Protein AF-A0A2S4IIK6-F1 (afdb_monomer)

Radius of gyration: 21.97 Å; Cα contacts (8 Å, |Δi|>4): 77; chains: 1; bounding box: 50×22×63 Å

Mean predicted aligned error: 10.45 Å

Nearest PDB structures (foldseek):
  4jpd-assembly1_A  TM=4.044E-01  e=1.710E+00  Burkholderia cenocepacia J2315
  4hs5-assembly2_B  TM=3.847E-01  e=8.144E+00  Psychromonas ingrahamii 37
  8yqu-assembly1_G  TM=3.545E-01  e=8.144E+00  African swine fever virus

Organism: NCBI:txid129138

Foldseek 3Di:
DDPPDDPVNVVVVVVVVVVVVVVVVVVVVQQQDFDDDWDDDPNWTWTAGPVGWIATPPDDPPDPRGDTHNDPVVSNVVVVVVVVPPPDD

Solvent-accessible surface area (backbone atoms only — not comparable to full-atom values): 5376 Å² total; per-residue (Å²): 135,86,80,81,68,51,71,69,56,48,53,51,52,51,54,50,50,52,52,50,51,52,51,52,53,53,50,52,54,56,50,68,34,75,39,84,72,79,43,74,55,98,89,46,37,30,33,31,29,67,82,59,31,32,34,58,53,93,67,64,99,80,42,95,63,74,56,80,30,82,39,70,67,62,50,50,53,50,53,52,54,51,56,74,67,50,78,83,128

Structure (mmCIF, N/CA/C/O backbone):
data_AF-A0A2S4IIK6-F1
#
_entry.id   AF-A0A2S4IIK6-F1
#
loop_
_atom_site.group_PDB
_atom_site.id
_atom_site.type_symbol
_atom_site.label_atom_id
_atom_site.label_alt_id
_atom_site.label_comp_id
_atom_site.label_asym_id
_atom_site.label_entity_id
_atom_site.label_seq_id
_atom_site.pdbx_PDB_ins_code
_atom_site.Cartn_x
_atom_site.Cartn_y
_atom_site.Cartn_z
_atom_site.occupancy
_atom_site.B_iso_or_equiv
_atom_site.auth_seq_id
_atom_site.auth_comp_id
_atom_site.auth_asym_id
_atom_site.auth_atom_id
_atom_site.pdbx_PDB_model_num
ATOM 1 N N . MET A 1 1 ? 9.613 -3.029 -41.955 1.00 41.16 1 MET A N 1
ATOM 2 C CA . MET A 1 1 ? 11.014 -2.662 -41.651 1.00 41.16 1 MET A CA 1
ATOM 3 C C . MET A 1 1 ? 11.585 -3.717 -40.717 1.00 41.16 1 MET A C 1
ATOM 5 O O . MET A 1 1 ? 11.183 -3.761 -39.564 1.00 41.16 1 MET A O 1
ATOM 9 N N . ASN A 1 2 ? 12.437 -4.612 -41.228 1.00 49.56 2 ASN A N 1
ATOM 10 C CA . ASN A 1 2 ? 13.147 -5.594 -40.405 1.00 49.56 2 ASN A CA 1
ATOM 11 C C . ASN A 1 2 ? 14.380 -4.904 -39.818 1.00 49.56 2 ASN A C 1
ATOM 13 O O . ASN A 1 2 ? 15.363 -4.697 -40.525 1.00 49.56 2 ASN A O 1
ATOM 17 N N . TYR A 1 3 ? 14.301 -4.488 -38.555 1.00 59.19 3 TYR A N 1
ATOM 18 C CA . TYR A 1 3 ? 15.464 -3.992 -37.829 1.00 59.19 3 TYR A CA 1
ATOM 19 C C . TYR A 1 3 ? 16.355 -5.190 -37.495 1.00 59.19 3 TYR A C 1
ATOM 21 O O . TYR A 1 3 ? 16.106 -5.907 -36.527 1.00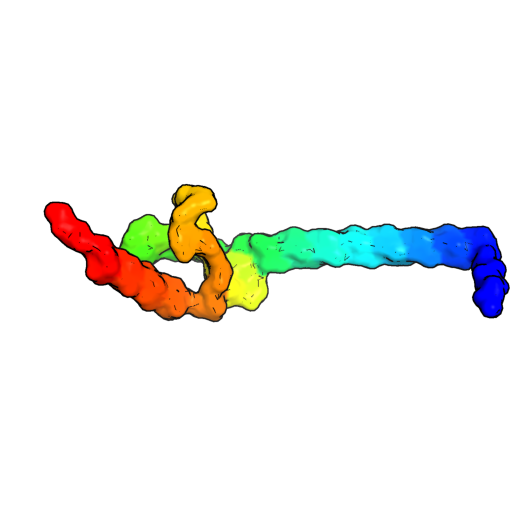 59.19 3 TYR A O 1
ATOM 29 N N . TYR A 1 4 ? 17.368 -5.435 -38.326 1.00 62.06 4 TYR A N 1
ATOM 30 C CA . TYR A 1 4 ? 18.464 -6.332 -37.974 1.00 62.06 4 TYR A CA 1
ATOM 31 C C . TYR A 1 4 ? 19.305 -5.634 -36.905 1.00 62.06 4 TYR A C 1
ATOM 33 O O . TYR A 1 4 ? 20.187 -4.840 -37.214 1.00 62.06 4 TYR A O 1
ATOM 41 N N . LEU A 1 5 ? 18.970 -5.887 -35.642 1.00 62.62 5 LEU A N 1
ATOM 42 C CA . LEU A 1 5 ? 19.831 -5.548 -34.514 1.00 62.62 5 LEU A CA 1
ATOM 43 C C . LEU A 1 5 ? 21.088 -6.410 -34.609 1.00 62.62 5 LEU A C 1
ATOM 45 O O . LEU A 1 5 ? 20.984 -7.630 -34.765 1.00 62.62 5 LEU A O 1
ATOM 49 N N . SER A 1 6 ? 22.260 -5.788 -34.504 1.00 76.88 6 SER A N 1
ATOM 50 C CA . SER A 1 6 ? 23.509 -6.536 -34.369 1.00 76.88 6 SER A CA 1
ATOM 51 C C . SER A 1 6 ? 23.448 -7.441 -33.131 1.00 76.88 6 SER A C 1
ATOM 53 O O . SER A 1 6 ? 22.802 -7.095 -32.137 1.00 76.88 6 SER A O 1
ATOM 55 N N . GLU A 1 7 ? 24.132 -8.589 -33.145 1.00 75.50 7 GLU A N 1
ATOM 56 C CA . GLU A 1 7 ? 24.165 -9.498 -31.986 1.00 75.50 7 GLU A CA 1
ATOM 57 C C . GLU A 1 7 ? 24.643 -8.785 -30.711 1.00 75.50 7 GLU A C 1
ATOM 59 O O . GLU A 1 7 ? 24.092 -8.998 -29.629 1.00 75.50 7 GLU A O 1
ATOM 64 N N . GLY A 1 8 ? 25.586 -7.845 -30.848 1.00 74.38 8 GLY A N 1
ATOM 65 C CA . GLY A 1 8 ? 26.045 -7.002 -29.743 1.00 74.38 8 GLY A CA 1
ATOM 66 C C . GLY A 1 8 ? 24.963 -6.058 -29.204 1.00 74.38 8 GLY A C 1
ATOM 67 O O . GLY A 1 8 ? 24.838 -5.891 -27.992 1.00 74.38 8 GLY A O 1
ATOM 68 N N . GLU A 1 9 ? 24.130 -5.484 -30.077 1.00 77.31 9 GLU A N 1
ATOM 69 C CA . GLU A 1 9 ? 22.994 -4.654 -29.657 1.00 77.31 9 GLU A CA 1
ATOM 70 C C . GLU A 1 9 ? 21.915 -5.489 -28.963 1.00 77.31 9 GLU A C 1
ATOM 72 O O . 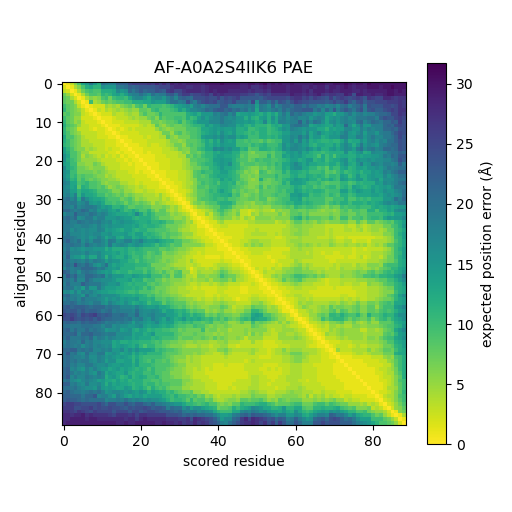GLU A 1 9 ? 21.303 -5.027 -27.998 1.00 77.31 9 GLU A O 1
ATOM 77 N N . ARG A 1 10 ? 21.713 -6.733 -29.408 1.00 78.50 10 ARG A N 1
ATOM 78 C CA . ARG A 1 10 ? 20.766 -7.669 -28.798 1.00 78.50 10 ARG A CA 1
ATOM 79 C C . ARG A 1 10 ? 21.194 -8.041 -27.377 1.00 78.50 10 ARG A C 1
ATOM 81 O O . ARG A 1 10 ? 20.428 -7.811 -26.442 1.00 78.50 10 ARG A O 1
ATOM 88 N N . HIS A 1 11 ? 22.447 -8.462 -27.200 1.00 78.44 11 HIS A N 1
ATOM 89 C CA . HIS A 1 11 ? 23.025 -8.762 -25.884 1.00 78.44 11 HIS A CA 1
ATOM 90 C C . HIS A 1 11 ? 22.980 -7.553 -24.948 1.00 78.44 11 HIS A C 1
ATOM 92 O O . HIS A 1 11 ? 22.635 -7.671 -23.771 1.00 78.44 11 HIS A O 1
ATOM 98 N N . TYR A 1 12 ? 23.290 -6.367 -25.470 1.00 81.00 12 TYR A N 1
ATOM 99 C CA . TYR A 1 12 ? 23.239 -5.138 -24.693 1.00 81.00 12 TYR A CA 1
ATOM 100 C C . TYR A 1 12 ? 21.815 -4.809 -24.216 1.00 81.00 12 TYR A C 1
ATOM 102 O O . TYR A 1 12 ? 21.612 -4.464 -23.048 1.00 81.00 12 TYR A O 1
ATOM 110 N N . GLN A 1 13 ? 20.810 -4.954 -25.084 1.00 80.88 13 GLN A N 1
ATOM 111 C CA . GLN A 1 13 ? 19.409 -4.756 -24.708 1.00 80.88 13 GLN A CA 1
ATOM 112 C C . GLN A 1 13 ? 18.923 -5.801 -23.701 1.00 80.88 13 GLN A C 1
ATOM 114 O O . GLN A 1 13 ? 18.208 -5.445 -22.765 1.00 80.88 13 GLN A O 1
ATOM 119 N N . GLU A 1 14 ? 19.300 -7.069 -23.863 1.00 82.38 14 GLU A N 1
ATOM 120 C CA . GLU A 1 14 ? 18.944 -8.145 -22.933 1.00 82.38 14 GLU A CA 1
ATOM 121 C C . GLU A 1 14 ? 19.552 -7.916 -21.548 1.00 82.38 14 GLU A C 1
ATOM 123 O O . GLU A 1 14 ? 18.838 -7.962 -20.545 1.00 82.38 14 GLU A O 1
ATOM 128 N N . HIS A 1 15 ? 20.832 -7.548 -21.487 1.00 82.56 15 HIS A N 1
ATOM 129 C CA . HIS A 1 15 ? 21.505 -7.226 -20.232 1.00 82.56 15 HIS A CA 1
ATOM 130 C C . HIS A 1 15 ? 20.884 -5.999 -19.546 1.00 82.56 15 HIS A C 1
ATOM 132 O O . HIS A 1 15 ? 20.657 -6.002 -18.335 1.00 82.56 15 HIS A O 1
ATOM 138 N N . ARG A 1 16 ? 20.532 -4.958 -20.315 1.00 84.69 16 ARG A N 1
ATOM 139 C CA . ARG A 1 16 ? 19.843 -3.772 -19.783 1.00 84.69 16 ARG A CA 1
ATOM 140 C C . ARG A 1 16 ? 18.449 -4.122 -19.248 1.00 84.69 16 ARG A C 1
ATOM 142 O O . ARG A 1 16 ? 18.079 -3.657 -18.173 1.00 84.69 16 ARG A O 1
ATOM 149 N N . LYS A 1 17 ? 17.682 -4.955 -19.962 1.00 84.94 17 LYS A N 1
ATOM 150 C CA . LYS A 1 17 ? 16.361 -5.435 -19.514 1.00 84.94 17 LYS A CA 1
ATOM 151 C C . LYS A 1 17 ? 16.459 -6.250 -18.226 1.00 84.94 17 LYS A C 1
ATOM 153 O O . LYS A 1 17 ? 15.640 -6.054 -17.332 1.00 84.94 17 LYS A O 1
ATOM 158 N N . ALA A 1 18 ? 17.460 -7.122 -18.111 1.00 85.06 18 ALA A N 1
ATOM 159 C CA . ALA A 1 18 ? 17.691 -7.909 -16.903 1.00 85.06 18 ALA A CA 1
ATOM 160 C C . ALA A 1 18 ? 18.013 -7.017 -15.692 1.00 85.06 18 ALA A C 1
ATOM 162 O O . ALA A 1 18 ? 17.415 -7.192 -14.633 1.00 85.06 18 ALA A O 1
ATOM 163 N N . GLN A 1 19 ? 18.877 -6.011 -15.865 1.00 87.06 19 GLN A N 1
ATOM 164 C CA . GLN A 1 19 ? 19.184 -5.041 -14.806 1.00 87.06 19 GLN A CA 1
ATOM 165 C C . GLN A 1 19 ? 17.956 -4.228 -14.380 1.00 87.06 19 GLN A C 1
ATOM 167 O O . GLN A 1 19 ? 17.706 -4.076 -13.188 1.00 87.06 19 GLN A O 1
ATOM 172 N N . LEU A 1 20 ? 17.160 -3.748 -15.340 1.00 85.69 20 LEU A N 1
ATOM 173 C CA . LEU A 1 20 ? 15.909 -3.037 -15.059 1.00 85.69 20 LEU A CA 1
ATOM 174 C C . LEU A 1 20 ? 14.939 -3.903 -14.253 1.00 85.69 20 LEU A C 1
ATOM 176 O O . LEU 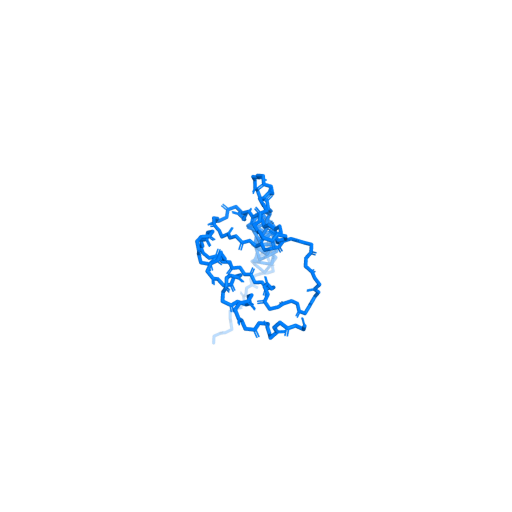A 1 20 ? 14.362 -3.428 -13.279 1.00 85.69 20 LEU A O 1
ATOM 180 N N . LYS A 1 21 ? 14.791 -5.179 -14.623 1.00 84.69 21 LYS A N 1
ATOM 181 C CA . LYS A 1 21 ? 13.935 -6.113 -13.890 1.00 84.69 21 LYS A CA 1
ATOM 182 C C . LYS A 1 21 ? 14.423 -6.312 -12.452 1.00 84.69 21 LYS A C 1
ATOM 184 O O . LYS A 1 21 ? 13.617 -6.224 -11.534 1.00 84.69 21 LYS A O 1
ATOM 189 N N . ALA A 1 22 ? 15.727 -6.512 -12.259 1.00 84.31 22 ALA A N 1
ATOM 190 C CA . ALA A 1 22 ? 16.316 -6.657 -10.929 1.00 84.31 22 ALA A CA 1
ATOM 191 C C . ALA A 1 22 ? 16.116 -5.400 -10.062 1.00 84.31 22 ALA A C 1
ATOM 193 O O . ALA A 1 22 ? 15.798 -5.509 -8.881 1.00 84.31 22 ALA A O 1
ATOM 194 N N . MET A 1 23 ? 16.245 -4.204 -10.648 1.00 82.38 23 MET A N 1
ATOM 195 C CA . MET A 1 23 ? 15.988 -2.943 -9.944 1.00 82.38 23 MET A CA 1
ATOM 196 C C . MET A 1 23 ? 14.521 -2.787 -9.532 1.00 82.38 23 MET A C 1
ATOM 198 O O . MET A 1 23 ? 14.253 -2.346 -8.417 1.00 82.38 23 MET A O 1
ATOM 202 N N . ILE A 1 24 ? 13.576 -3.141 -10.409 1.00 82.12 24 ILE A N 1
ATOM 203 C CA . ILE A 1 24 ? 12.140 -3.081 -10.099 1.00 82.12 24 ILE A CA 1
ATOM 204 C C . ILE A 1 24 ? 11.817 -4.029 -8.943 1.00 82.12 24 ILE A C 1
ATOM 206 O O . ILE A 1 24 ? 11.208 -3.601 -7.968 1.00 82.12 24 ILE A O 1
ATOM 210 N N . GLU A 1 25 ? 12.301 -5.268 -9.003 1.00 82.00 25 GLU A N 1
ATOM 211 C CA . GLU A 1 25 ? 12.061 -6.268 -7.961 1.00 82.00 25 GLU A CA 1
ATOM 212 C C . GLU A 1 25 ? 12.627 -5.815 -6.603 1.00 82.00 25 GLU A C 1
ATOM 214 O O . GLU A 1 25 ? 11.942 -5.872 -5.582 1.00 82.00 25 GLU A O 1
ATOM 219 N N . GLN A 1 26 ? 13.843 -5.257 -6.582 1.00 78.88 26 GLN A N 1
ATOM 220 C CA . GLN A 1 26 ? 14.423 -4.683 -5.362 1.00 78.88 26 GLN A CA 1
ATOM 221 C C . GLN A 1 26 ? 13.632 -3.482 -4.828 1.00 78.88 26 GLN A C 1
ATOM 223 O O . GLN A 1 26 ? 13.495 -3.319 -3.609 1.00 78.88 26 GLN A O 1
ATOM 228 N N . ALA A 1 27 ? 13.106 -2.637 -5.717 1.00 70.75 27 ALA A N 1
ATOM 229 C CA . ALA A 1 27 ? 12.265 -1.514 -5.330 1.00 70.75 27 ALA A CA 1
ATOM 230 C C . ALA A 1 27 ? 10.933 -1.992 -4.738 1.00 70.75 27 ALA A C 1
ATOM 232 O O . ALA A 1 27 ? 10.484 -1.436 -3.739 1.00 70.75 27 ALA A O 1
ATOM 233 N N . GLU A 1 28 ? 10.315 -3.033 -5.295 1.00 74.81 28 GLU A N 1
ATOM 234 C CA . GLU A 1 28 ? 9.096 -3.640 -4.749 1.00 74.81 28 GLU A CA 1
ATOM 235 C C . GLU A 1 28 ? 9.331 -4.228 -3.354 1.00 74.81 28 GLU A C 1
ATOM 237 O O . GLU A 1 28 ? 8.550 -3.960 -2.439 1.00 74.81 28 GLU A O 1
ATOM 242 N N . VAL A 1 29 ? 10.441 -4.946 -3.158 1.00 75.81 29 VAL A N 1
ATOM 243 C CA . VAL A 1 29 ? 10.826 -5.492 -1.846 1.00 75.81 29 VAL A CA 1
ATOM 244 C C . VAL A 1 29 ? 11.013 -4.375 -0.821 1.00 75.81 29 VAL A C 1
ATOM 246 O O . VAL A 1 29 ? 10.473 -4.448 0.282 1.00 75.81 29 VAL A O 1
ATOM 249 N N . SER A 1 30 ? 11.737 -3.318 -1.193 1.00 71.25 30 SER A N 1
ATOM 250 C CA . SER A 1 30 ? 11.981 -2.178 -0.304 1.00 71.25 30 SER A CA 1
ATOM 251 C C . SER A 1 30 ? 10.677 -1.458 0.047 1.00 71.25 30 SER A C 1
ATOM 253 O O . SER A 1 30 ? 10.397 -1.207 1.216 1.00 71.25 30 SER A O 1
ATOM 255 N N . ASN A 1 31 ? 9.822 -1.213 -0.949 1.00 68.06 31 ASN A N 1
ATOM 256 C CA . ASN 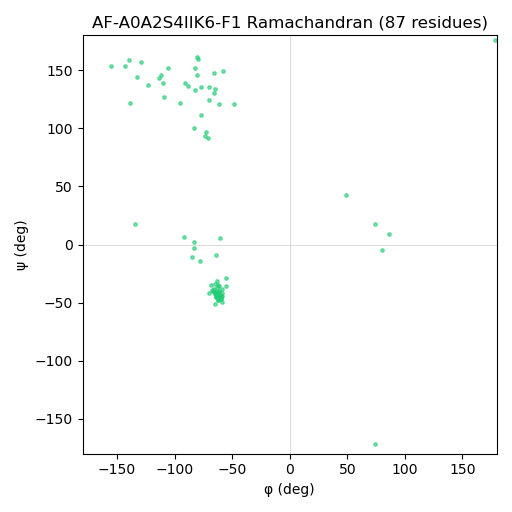A 1 31 ? 8.550 -0.512 -0.771 1.00 68.06 31 ASN A CA 1
ATOM 257 C C . ASN A 1 31 ? 7.554 -1.275 0.109 1.00 68.06 31 ASN A C 1
ATOM 259 O O . ASN A 1 31 ? 6.782 -0.646 0.836 1.00 68.06 31 ASN A O 1
ATOM 263 N N . ASN A 1 32 ? 7.568 -2.607 0.048 1.00 72.12 32 ASN A N 1
ATOM 264 C CA . ASN A 1 32 ? 6.710 -3.454 0.873 1.00 72.12 32 ASN A CA 1
ATOM 265 C C . ASN A 1 32 ? 7.281 -3.710 2.271 1.00 72.12 32 ASN A C 1
ATOM 267 O O . ASN A 1 32 ? 6.596 -4.311 3.099 1.00 72.12 32 ASN A O 1
ATOM 271 N N . SER A 1 33 ? 8.485 -3.219 2.567 1.00 79.25 33 SER A N 1
ATOM 272 C CA . SER A 1 33 ? 9.073 -3.347 3.893 1.00 79.25 33 SER A CA 1
ATOM 273 C C . SER A 1 33 ? 8.263 -2.571 4.935 1.00 79.25 33 SER A C 1
ATOM 275 O O . SER A 1 33 ? 7.862 -1.416 4.726 1.00 79.25 33 SER A O 1
ATOM 277 N N . LEU A 1 34 ? 8.008 -3.230 6.063 1.00 80.38 34 LEU A N 1
ATOM 278 C CA . LEU A 1 34 ? 7.349 -2.638 7.219 1.00 80.38 34 LEU A CA 1
ATOM 279 C C . LEU A 1 34 ? 8.375 -1.872 8.048 1.00 80.38 34 LEU A C 1
ATOM 281 O O . LEU A 1 34 ? 9.464 -2.364 8.335 1.00 80.38 34 LEU A O 1
ATOM 285 N N . VAL A 1 35 ? 8.020 -0.652 8.429 1.00 81.88 35 VAL A N 1
ATOM 286 C CA . VAL A 1 35 ? 8.881 0.289 9.140 1.00 81.88 35 VAL A CA 1
ATOM 287 C C . VAL A 1 35 ? 8.181 0.837 10.381 1.00 81.88 35 VAL A C 1
ATOM 289 O O . VAL A 1 35 ? 6.953 0.884 10.477 1.00 81.88 35 VAL A O 1
ATOM 292 N N . GLY A 1 36 ? 8.986 1.295 11.338 1.00 82.19 36 GLY A N 1
ATOM 293 C CA . GLY A 1 36 ? 8.499 1.849 12.599 1.00 82.19 36 GLY A CA 1
ATOM 294 C C . GLY A 1 36 ? 7.973 0.788 13.565 1.00 82.19 36 GLY A C 1
ATOM 295 O O . GLY A 1 36 ? 8.132 -0.412 13.352 1.00 82.19 36 GLY A O 1
ATOM 296 N N . GLU A 1 37 ? 7.365 1.243 14.656 1.00 85.25 37 GLU A N 1
ATOM 297 C CA . GLU A 1 37 ? 6.833 0.364 15.697 1.00 85.25 37 GLU A CA 1
ATOM 298 C C . GLU A 1 37 ? 5.462 -0.208 15.324 1.00 85.25 37 GLU A C 1
ATOM 300 O O . GLU A 1 37 ? 4.627 0.466 14.710 1.00 85.25 37 GLU A O 1
ATOM 305 N N . VAL A 1 38 ? 5.217 -1.450 15.745 1.00 89.50 38 VAL A N 1
ATOM 306 C CA . VAL A 1 38 ? 3.889 -2.065 15.676 1.00 89.50 38 VAL A CA 1
ATOM 307 C C . VAL A 1 38 ? 2.990 -1.380 16.699 1.00 89.50 38 VAL A C 1
ATOM 309 O O . VAL A 1 38 ? 3.300 -1.332 17.888 1.00 89.50 38 VAL A O 1
ATOM 312 N N . LYS A 1 39 ? 1.858 -0.855 16.237 1.00 90.62 39 LYS A N 1
ATOM 313 C CA . LYS A 1 39 ? 0.836 -0.232 17.078 1.00 90.62 39 LYS A CA 1
ATOM 314 C C . LYS A 1 39 ? -0.356 -1.161 17.205 1.00 90.62 39 LYS A C 1
ATOM 316 O O . LYS A 1 39 ? -0.652 -1.918 16.289 1.00 90.62 39 LYS A O 1
ATOM 321 N N . SER A 1 40 ? -1.074 -1.061 18.316 1.00 90.44 40 SER A N 1
ATOM 322 C CA . SER A 1 40 ? -2.272 -1.865 18.555 1.00 90.44 40 SER A CA 1
ATOM 323 C C . SER A 1 40 ? -3.470 -0.969 18.832 1.00 90.44 40 SER A C 1
ATOM 325 O O . SER A 1 40 ? -3.366 0.012 19.567 1.00 90.44 40 SER A O 1
ATOM 327 N N . TYR A 1 41 ? -4.611 -1.304 18.240 1.00 89.38 41 TYR A N 1
ATOM 328 C CA . TYR A 1 41 ? -5.886 -0.639 18.478 1.00 89.38 41 TYR A CA 1
ATOM 329 C C . TYR A 1 41 ? -6.993 -1.686 18.554 1.00 89.38 41 TYR A C 1
ATOM 331 O O . TYR A 1 41 ? -7.165 -2.461 17.618 1.00 89.38 41 TYR A O 1
ATOM 339 N N . LYS A 1 42 ? -7.709 -1.735 19.686 1.00 86.62 42 LYS A N 1
ATOM 340 C CA . LYS A 1 42 ? -8.819 -2.677 19.929 1.00 86.62 42 LYS A CA 1
ATOM 341 C C . LYS A 1 42 ? -8.482 -4.141 19.592 1.00 86.62 42 LYS A C 1
ATOM 343 O O . LYS A 1 42 ? -9.250 -4.853 18.961 1.00 86.62 42 LYS A O 1
ATOM 348 N N . GLY A 1 43 ? -7.282 -4.579 19.979 1.00 84.94 43 GLY A N 1
ATOM 349 C CA . GLY A 1 43 ? -6.795 -5.940 19.723 1.00 84.94 43 GLY A CA 1
ATOM 350 C C . GLY A 1 43 ? -6.249 -6.190 18.311 1.00 84.94 43 GLY A C 1
ATOM 351 O O . GLY A 1 43 ? -5.703 -7.261 18.070 1.00 84.94 43 GLY A O 1
ATOM 352 N N . VAL A 1 44 ? -6.326 -5.216 17.397 1.00 87.88 44 VAL A N 1
ATOM 353 C CA . VAL A 1 44 ? -5.721 -5.295 16.060 1.00 87.88 44 VAL A CA 1
ATOM 354 C C . VAL A 1 44 ? -4.353 -4.625 16.074 1.00 87.88 44 VAL A C 1
ATOM 356 O O . VAL A 1 44 ? -4.238 -3.434 16.372 1.00 87.88 44 VAL A O 1
ATOM 359 N N . SER A 1 45 ? -3.315 -5.378 15.721 1.00 91.56 45 SER A N 1
ATOM 360 C CA . SER A 1 45 ? -1.970 -4.843 15.519 1.00 91.56 45 SER A CA 1
ATOM 361 C C . SER A 1 45 ? -1.785 -4.375 14.078 1.00 91.56 45 SER A C 1
ATOM 363 O O . SER A 1 45 ? -2.183 -5.058 13.137 1.00 91.56 45 SER A O 1
ATOM 365 N N . TYR A 1 46 ? -1.174 -3.210 13.888 1.00 91.06 46 TYR A N 1
ATOM 366 C CA . TYR A 1 46 ? -0.894 -2.624 12.583 1.00 91.06 46 TYR A CA 1
ATOM 367 C C . TYR A 1 46 ? 0.459 -1.910 12.571 1.00 91.06 46 TYR A C 1
ATOM 369 O O . TYR A 1 46 ? 0.953 -1.442 13.598 1.00 91.06 46 TYR A O 1
ATOM 377 N N . GLN A 1 47 ? 1.068 -1.826 11.394 1.00 91.38 47 GLN A N 1
ATOM 378 C CA . GLN A 1 47 ? 2.379 -1.223 11.183 1.00 91.38 47 GLN A CA 1
ATOM 379 C C . GLN A 1 47 ? 2.387 -0.406 9.891 1.00 91.38 47 GLN A C 1
ATOM 381 O O . GLN A 1 47 ? 1.532 -0.582 9.026 1.00 91.38 47 GLN A O 1
ATOM 386 N N . MET A 1 48 ? 3.327 0.528 9.777 1.00 89.81 48 MET A N 1
ATOM 387 C CA . MET A 1 48 ? 3.460 1.408 8.620 1.00 89.81 48 MET A CA 1
ATOM 388 C C . MET A 1 48 ? 4.399 0.779 7.582 1.00 89.81 48 MET A C 1
ATOM 390 O O . MET A 1 48 ? 5.437 0.232 7.932 1.00 89.81 48 MET A O 1
ATOM 394 N N . HIS A 1 49 ? 4.066 0.870 6.302 1.00 87.12 49 HIS A N 1
ATOM 395 C CA . HIS A 1 49 ? 4.990 0.621 5.200 1.00 87.12 49 HIS A CA 1
ATOM 396 C C . HIS A 1 49 ? 5.880 1.838 4.963 1.00 87.12 49 HIS A C 1
ATOM 398 O O . HIS A 1 49 ? 5.508 2.970 5.275 1.00 87.12 49 HIS A O 1
ATOM 404 N N . GLN A 1 50 ? 7.023 1.633 4.308 1.00 79.44 50 GLN A N 1
ATOM 405 C CA . GLN A 1 50 ? 7.965 2.712 3.993 1.00 79.44 50 GLN A CA 1
ATOM 406 C C . GLN A 1 50 ? 7.335 3.878 3.202 1.00 79.44 50 GLN A C 1
ATOM 408 O O . GLN A 1 50 ? 7.746 5.026 3.359 1.00 79.44 50 GLN A O 1
ATOM 413 N N . ARG A 1 51 ? 6.296 3.617 2.393 1.00 80.88 51 ARG A N 1
ATOM 414 C CA . ARG A 1 51 ? 5.557 4.646 1.629 1.00 80.88 51 ARG A CA 1
ATOM 415 C C . ARG A 1 51 ? 4.468 5.378 2.422 1.00 80.88 51 ARG A C 1
ATOM 417 O O . ARG A 1 51 ? 3.769 6.220 1.867 1.00 80.88 51 ARG A O 1
ATOM 424 N N . GLY A 1 52 ? 4.322 5.060 3.702 1.00 82.88 52 GLY A N 1
ATOM 425 C CA . GLY A 1 52 ? 3.420 5.731 4.627 1.00 82.88 52 GLY A CA 1
ATOM 426 C C . GLY A 1 52 ? 1.988 5.220 4.669 1.00 82.88 52 GLY A C 1
ATOM 427 O O . GLY A 1 52 ? 1.143 5.823 5.327 1.00 82.88 52 GLY A O 1
ATOM 428 N N . SER A 1 53 ? 1.716 4.097 4.015 1.00 88.25 53 SER A N 1
ATOM 429 C CA . SER A 1 53 ? 0.494 3.346 4.252 1.00 88.25 53 SER A CA 1
ATOM 430 C C . SER A 1 53 ? 0.612 2.474 5.501 1.00 88.25 53 SER A C 1
ATOM 432 O O . SER A 1 53 ? 1.707 2.196 5.972 1.00 88.25 53 SER A O 1
ATOM 434 N N . TYR A 1 54 ? -0.512 2.032 6.044 1.00 89.25 54 TYR A N 1
ATOM 435 C CA . TYR A 1 54 ? -0.599 1.164 7.210 1.00 89.25 54 TYR A CA 1
ATOM 436 C C . TYR A 1 54 ? -1.160 -0.189 6.795 1.00 89.25 54 TYR A C 1
ATOM 438 O O . TYR A 1 54 ? -2.048 -0.253 5.950 1.00 89.25 54 TYR A O 1
ATOM 446 N N . VAL A 1 55 ? -0.674 -1.265 7.396 1.00 90.12 55 VAL A N 1
ATOM 447 C CA . VAL A 1 55 ? -1.189 -2.619 7.195 1.00 90.12 55 VAL A CA 1
ATOM 448 C C . VAL A 1 55 ? -1.381 -3.288 8.540 1.00 90.12 55 VAL A C 1
ATOM 450 O O . VAL A 1 55 ? -0.605 -3.079 9.474 1.00 90.12 55 VAL A O 1
ATOM 453 N N . CYS A 1 56 ? -2.426 -4.091 8.647 1.00 89.94 56 CYS A N 1
ATOM 454 C CA . CYS A 1 56 ? -2.655 -4.910 9.821 1.00 89.94 56 CYS A CA 1
ATOM 455 C C . CYS A 1 56 ? -1.732 -6.138 9.795 1.00 89.94 56 CYS A C 1
ATOM 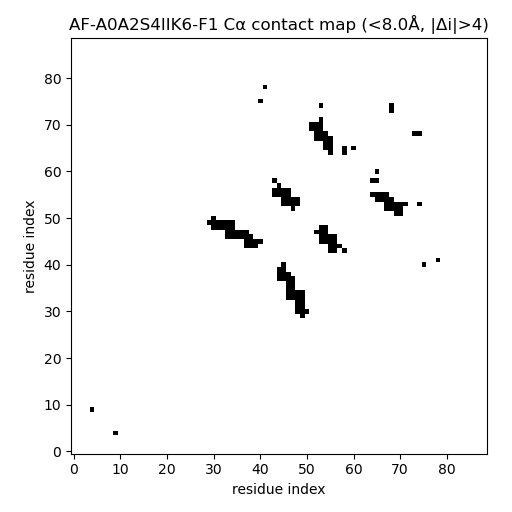457 O O . CYS A 1 56 ? -1.598 -6.805 8.771 1.00 89.94 56 CYS A O 1
ATOM 459 N N . VAL A 1 57 ? -1.109 -6.453 10.928 1.00 88.38 57 VAL A N 1
ATOM 460 C CA . VAL A 1 57 ? -0.174 -7.574 11.085 1.00 88.38 57 VAL A CA 1
ATOM 461 C C . VAL A 1 57 ? -0.781 -8.646 11.987 1.00 88.38 57 VAL A C 1
ATOM 463 O O . VAL A 1 57 ? -1.518 -8.340 12.922 1.00 88.38 57 VAL A O 1
ATOM 466 N N . GLY A 1 58 ? -0.483 -9.917 11.709 1.00 82.25 58 GLY A N 1
ATOM 467 C CA . GLY A 1 58 ? -0.971 -11.040 12.522 1.00 82.25 58 GLY A CA 1
ATOM 468 C C . GLY A 1 58 ? -2.455 -11.379 1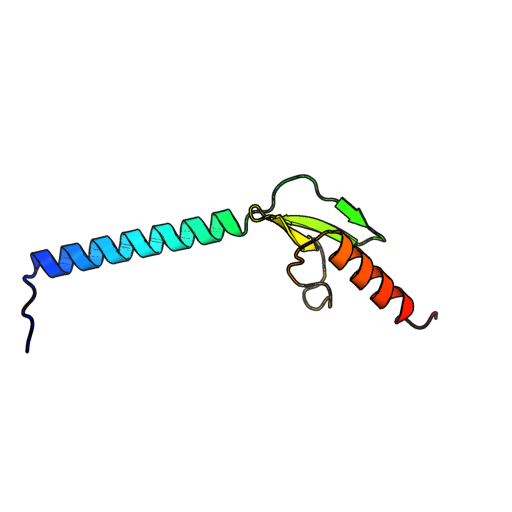2.339 1.00 82.25 58 GLY A C 1
ATOM 469 O O . GLY A 1 58 ? -3.032 -12.059 13.183 1.00 82.25 58 GLY A O 1
ATOM 470 N N . LEU A 1 59 ? -3.082 -10.923 11.250 1.00 82.75 59 LEU A N 1
ATOM 471 C CA . LEU A 1 59 ? -4.461 -11.275 10.920 1.00 82.75 59 LEU A CA 1
ATOM 472 C C . LEU A 1 59 ? -4.563 -12.636 10.207 1.00 82.75 59 LEU A C 1
ATOM 474 O O . LEU A 1 59 ? -3.645 -13.029 9.483 1.00 82.75 59 LEU A O 1
ATOM 478 N N . PRO A 1 60 ? -5.696 -13.348 10.351 1.00 80.31 60 PRO A N 1
ATOM 479 C CA . PRO A 1 60 ? -5.991 -14.513 9.523 1.00 80.31 60 PRO A CA 1
ATOM 480 C C . PRO A 1 60 ? -6.184 -14.102 8.052 1.00 80.31 60 PRO A C 1
ATOM 482 O O . PRO A 1 60 ? -6.739 -13.038 7.788 1.00 80.31 60 PRO A O 1
ATOM 485 N N . LYS A 1 61 ? -5.806 -14.984 7.111 1.00 72.00 61 LYS A N 1
ATOM 486 C CA . LYS A 1 61 ? -5.796 -14.772 5.638 1.00 72.00 61 LYS A CA 1
ATOM 487 C C . LYS A 1 61 ? -7.155 -14.464 4.966 1.00 72.00 61 LYS A C 1
ATOM 489 O O . LYS A 1 61 ? -7.270 -14.487 3.753 1.00 72.00 61 LYS A O 1
ATOM 494 N N . ASN A 1 62 ? -8.208 -14.290 5.757 1.00 76.69 62 ASN A N 1
ATOM 495 C CA . ASN A 1 62 ? -9.567 -13.966 5.312 1.00 76.69 62 ASN A CA 1
ATOM 496 C C . ASN A 1 62 ? -10.166 -12.842 6.170 1.00 76.69 62 ASN A C 1
ATOM 498 O O . ASN A 1 62 ? -11.385 -12.685 6.250 1.00 76.69 62 ASN A O 1
ATOM 502 N N . SER A 1 63 ? -9.322 -12.104 6.892 1.00 77.69 63 SER A N 1
ATOM 503 C CA . SER A 1 63 ? -9.788 -10.974 7.675 1.00 77.69 63 SER A CA 1
ATOM 504 C C . SER A 1 63 ? -10.217 -9.857 6.723 1.00 77.69 63 SER A C 1
ATOM 506 O O . SER A 1 63 ? -9.471 -9.529 5.803 1.00 77.69 63 SER A O 1
ATOM 508 N N . PRO A 1 64 ? -11.360 -9.194 6.952 1.00 78.94 64 PRO A N 1
ATOM 509 C CA . PRO A 1 64 ? -11.759 -8.019 6.170 1.00 78.94 64 PRO A CA 1
ATOM 510 C C . PRO A 1 64 ? -10.792 -6.830 6.335 1.00 78.94 64 PRO A C 1
ATOM 512 O O . PRO A 1 64 ? -10.896 -5.840 5.618 1.00 78.94 64 PRO A O 1
ATOM 515 N N . LEU A 1 65 ? -9.853 -6.927 7.281 1.00 83.06 65 LEU A N 1
ATOM 516 C CA . LEU A 1 65 ? -8.771 -5.972 7.508 1.00 83.06 65 LEU A CA 1
ATOM 517 C C . LEU A 1 65 ? -7.480 -6.333 6.747 1.00 83.06 65 LEU A C 1
ATOM 519 O O . LEU A 1 65 ? -6.447 -5.697 6.965 1.00 83.06 65 LEU A O 1
ATOM 523 N N . GLU A 1 66 ? -7.516 -7.351 5.881 1.00 80.00 66 GLU A N 1
ATOM 524 C CA . GLU A 1 66 ? -6.423 -7.682 4.968 1.00 80.00 66 GLU A CA 1
ATOM 525 C C . GLU A 1 66 ? -6.373 -6.644 3.838 1.00 80.00 66 GLU A C 1
ATOM 527 O O . GLU A 1 66 ? -7.091 -6.716 2.842 1.00 80.00 66 GLU A O 1
ATOM 532 N N . GLY A 1 67 ? -5.558 -5.610 4.036 1.00 81.44 67 GLY A N 1
ATOM 533 C CA . GLY A 1 67 ? -5.428 -4.516 3.088 1.00 81.44 67 GLY A CA 1
ATOM 534 C C . GLY A 1 67 ? -4.472 -3.430 3.558 1.00 81.44 67 GLY A C 1
ATOM 535 O O . GLY A 1 67 ? -3.938 -3.459 4.668 1.00 81.44 67 GLY A O 1
ATOM 536 N N . THR A 1 68 ? -4.259 -2.455 2.680 1.00 85.81 68 THR A N 1
ATOM 537 C CA . THR A 1 68 ? -3.373 -1.317 2.912 1.00 85.81 68 THR A CA 1
ATOM 538 C C . THR A 1 68 ? -4.201 -0.046 3.095 1.00 85.81 68 THR A C 1
ATOM 540 O O . THR A 1 68 ? -5.019 0.306 2.247 1.00 85.81 68 THR A O 1
ATOM 543 N N . PHE A 1 69 ? -3.971 0.669 4.191 1.00 88.31 69 PHE A N 1
ATOM 544 C CA . PHE A 1 69 ? -4.729 1.848 4.599 1.00 88.31 69 PHE A CA 1
ATOM 545 C C . PHE A 1 69 ? -3.879 3.109 4.454 1.00 88.31 69 PHE A C 1
ATOM 547 O O . PHE A 1 69 ? -2.704 3.128 4.802 1.00 88.31 69 PHE A O 1
ATOM 554 N N . THR A 1 70 ? -4.461 4.200 3.966 1.00 86.75 70 THR A N 1
ATOM 555 C CA . THR A 1 70 ? -3.734 5.464 3.742 1.00 86.75 70 THR A CA 1
ATOM 556 C C . THR A 1 70 ? -3.498 6.272 5.020 1.00 86.75 70 THR A C 1
ATOM 558 O O . THR A 1 70 ? -2.702 7.204 5.016 1.00 86.75 70 THR A O 1
ATOM 561 N N . SER A 1 71 ? -4.184 5.942 6.120 1.00 88.19 71 SER A N 1
ATOM 562 C CA . SER A 1 71 ? -4.016 6.602 7.419 1.00 88.19 71 SER A CA 1
ATOM 563 C C . SER A 1 71 ? -4.422 5.686 8.574 1.00 88.19 71 SER A C 1
ATOM 565 O O . SER A 1 71 ? -5.298 4.832 8.420 1.00 88.19 71 SER A O 1
ATOM 567 N N . ALA A 1 72 ? -3.836 5.913 9.754 1.00 86.81 72 ALA A N 1
ATOM 568 C CA . ALA A 1 72 ? -4.231 5.217 10.979 1.00 86.81 72 ALA A CA 1
ATOM 569 C C . ALA A 1 72 ? -5.695 5.504 11.360 1.00 86.81 72 ALA A C 1
ATOM 571 O O . ALA A 1 72 ? -6.400 4.605 11.803 1.00 86.81 72 ALA A O 1
ATOM 572 N N . PHE A 1 73 ? -6.180 6.727 11.115 1.00 89.00 73 PHE A N 1
ATOM 573 C CA . PHE A 1 73 ? -7.568 7.105 11.391 1.00 89.00 73 PHE A CA 1
ATOM 574 C C . PHE A 1 73 ? -8.572 6.314 10.542 1.00 89.00 73 PHE A C 1
ATOM 576 O O . PHE A 1 73 ? -9.579 5.841 11.062 1.00 89.00 73 PHE A O 1
ATOM 583 N N . ALA A 1 74 ? -8.297 6.136 9.243 1.00 88.06 74 ALA A N 1
ATOM 584 C CA . ALA A 1 74 ? -9.147 5.317 8.379 1.00 88.06 74 ALA A CA 1
ATOM 585 C C . ALA A 1 74 ? -9.199 3.860 8.862 1.00 88.06 74 ALA A C 1
ATOM 587 O O . ALA A 1 74 ? -10.275 3.270 8.899 1.00 88.06 74 ALA A O 1
ATOM 588 N N . LEU A 1 75 ? -8.055 3.314 9.288 1.00 89.50 75 LEU A N 1
ATOM 589 C CA . LEU A 1 75 ? -7.967 1.978 9.875 1.00 89.50 75 LEU A CA 1
ATOM 590 C C . LEU A 1 75 ? -8.790 1.874 11.171 1.00 89.50 75 LEU A C 1
ATOM 592 O O . LEU A 1 75 ? -9.590 0.953 11.296 1.00 89.50 75 LEU A O 1
ATOM 596 N N . HIS A 1 76 ? -8.671 2.834 12.098 1.00 91.81 76 HIS A N 1
ATOM 597 C CA . HIS A 1 76 ? -9.465 2.848 13.339 1.00 91.81 76 HIS A CA 1
ATOM 598 C C . HIS A 1 76 ? -10.962 2.910 13.053 1.00 91.81 76 HIS A C 1
ATOM 600 O O . HIS A 1 76 ? -11.703 2.084 13.568 1.00 91.81 76 HIS A O 1
ATOM 606 N N . LYS A 1 77 ? -11.391 3.795 12.146 1.00 90.25 77 LYS A N 1
ATOM 607 C CA . LYS A 1 77 ? -12.801 3.925 11.761 1.00 90.25 77 LYS A CA 1
ATOM 608 C C . LYS A 1 77 ? -13.388 2.625 11.201 1.00 90.25 77 LYS A C 1
ATOM 610 O O . LYS A 1 77 ? -14.551 2.328 11.452 1.00 90.25 77 LYS A O 1
ATOM 615 N N . ILE A 1 78 ? -12.609 1.868 10.427 1.00 88.94 78 ILE A N 1
ATOM 6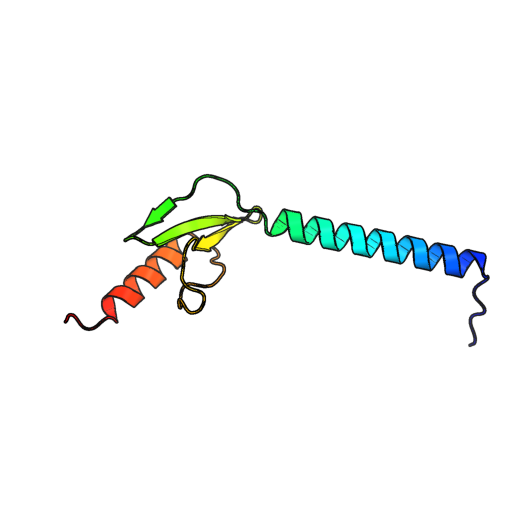16 C CA . ILE A 1 78 ? -13.049 0.574 9.887 1.00 88.94 7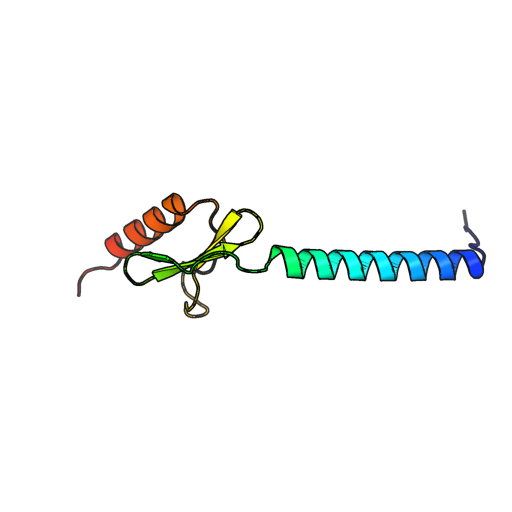8 ILE A CA 1
ATOM 617 C C . ILE A 1 78 ? -13.160 -0.461 11.010 1.00 88.94 78 ILE A C 1
ATOM 619 O O . ILE A 1 78 ? -14.139 -1.200 11.051 1.00 88.94 78 ILE A O 1
ATOM 623 N N . ILE A 1 79 ? -12.204 -0.483 11.944 1.00 88.94 79 ILE A N 1
ATOM 624 C CA . ILE A 1 79 ? -12.269 -1.349 13.130 1.00 88.94 79 ILE A CA 1
ATOM 625 C C . ILE A 1 79 ? -13.516 -1.023 13.969 1.00 88.94 79 ILE A C 1
ATOM 627 O O . ILE A 1 79 ? -14.241 -1.935 14.356 1.00 88.94 79 ILE A O 1
ATOM 631 N N . ASP A 1 80 ? -13.805 0.262 14.193 1.00 90.00 80 ASP A N 1
ATOM 632 C CA . ASP A 1 80 ? -15.011 0.718 14.891 1.00 90.00 80 ASP A CA 1
ATOM 633 C C . ASP A 1 80 ? -16.303 0.262 14.192 1.00 90.00 80 ASP A C 1
ATOM 635 O O .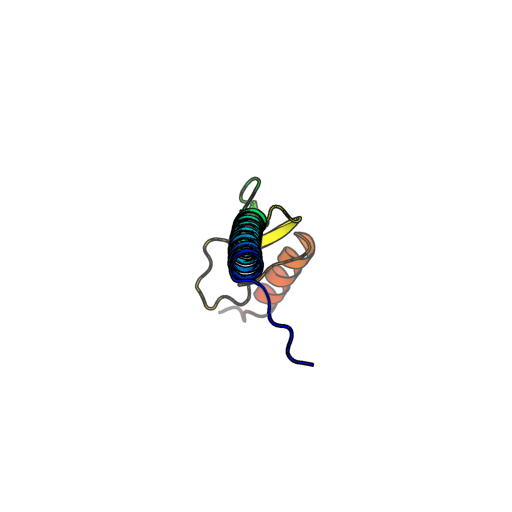 ASP A 1 80 ? -17.188 -0.305 14.830 1.00 90.00 80 ASP A O 1
ATOM 639 N N . ASP A 1 81 ? -16.418 0.472 12.877 1.00 87.75 81 ASP A N 1
ATOM 640 C CA . ASP A 1 81 ? -17.597 0.061 12.101 1.00 87.75 81 ASP A CA 1
ATOM 641 C C . ASP A 1 81 ? -17.794 -1.466 12.116 1.00 87.75 81 ASP A C 1
ATOM 643 O O . ASP A 1 81 ? -18.926 -1.948 12.192 1.00 87.75 81 ASP A O 1
ATOM 647 N N . MET A 1 82 ? -16.705 -2.238 12.123 1.00 83.81 82 MET A N 1
ATOM 648 C CA . MET A 1 82 ? -16.766 -3.693 12.245 1.00 83.81 82 MET A CA 1
ATOM 649 C C . MET A 1 82 ? -17.261 -4.166 13.613 1.00 83.81 82 MET A C 1
ATOM 651 O O . MET A 1 82 ? -18.019 -5.134 13.666 1.00 83.81 82 MET A O 1
ATOM 655 N N . GLU A 1 83 ? -16.858 -3.516 14.706 1.00 81.81 83 GLU A N 1
ATOM 656 C CA . GLU A 1 83 ? -17.362 -3.855 16.042 1.00 81.81 83 GLU A CA 1
ATOM 657 C C . GLU A 1 83 ? -18.858 -3.565 16.175 1.00 81.81 83 GLU A C 1
ATOM 659 O O . GLU A 1 83 ? -19.591 -4.391 16.709 1.00 81.81 83 GLU A O 1
ATOM 664 N N . VAL A 1 84 ? -19.333 -2.441 15.626 1.00 79.62 84 VAL A N 1
ATOM 665 C CA . VAL A 1 84 ? -20.765 -2.086 15.637 1.00 79.62 84 VAL A CA 1
ATOM 666 C C . VAL A 1 84 ? -21.606 -3.099 14.850 1.00 79.62 84 VAL A C 1
ATOM 668 O O . VAL A 1 84 ? -22.764 -3.343 15.184 1.00 79.62 84 VAL A O 1
ATOM 671 N N . ARG A 1 85 ? -21.032 -3.705 13.805 1.00 67.44 85 ARG A N 1
ATOM 672 C CA . ARG A 1 85 ? -21.705 -4.703 12.960 1.00 67.44 85 ARG A CA 1
ATOM 673 C C . ARG A 1 85 ? -21.649 -6.126 13.501 1.00 67.44 85 ARG A C 1
ATOM 675 O O . ARG A 1 85 ? -22.355 -6.974 12.958 1.00 67.44 85 ARG A O 1
ATOM 682 N N . GLN A 1 86 ? -20.845 -6.418 14.525 1.00 61.94 86 GLN A N 1
ATOM 683 C CA . GLN A 1 86 ? -20.932 -7.711 15.198 1.00 61.94 86 GLN A CA 1
ATOM 684 C C . GLN A 1 86 ? -22.152 -7.693 16.129 1.00 61.94 86 GLN A C 1
ATOM 686 O O . GLN A 1 86 ? -22.139 -6.964 17.120 1.00 61.94 86 GLN A O 1
ATOM 691 N N . PRO A 1 87 ? -23.220 -8.467 15.846 1.00 52.31 87 PRO A N 1
ATOM 692 C CA . PRO A 1 87 ? -24.314 -8.593 16.793 1.00 52.31 87 PRO A CA 1
ATOM 693 C C . PRO A 1 87 ? -23.749 -9.211 18.071 1.00 52.31 87 PRO A C 1
ATOM 695 O O . PRO A 1 87 ? -23.169 -10.299 18.039 1.00 52.31 87 PRO A O 1
ATOM 698 N N . SER A 1 88 ? -23.888 -8.487 19.182 1.00 52.66 88 SER A N 1
ATOM 699 C CA . SER A 1 88 ? -23.587 -8.992 20.516 1.00 52.66 88 SER A CA 1
ATOM 700 C C . SER A 1 88 ? -24.258 -10.357 20.687 1.00 52.66 88 SER A C 1
ATOM 702 O O . SER A 1 88 ? -25.471 -10.475 20.507 1.00 52.66 88 SER A O 1
ATOM 704 N N . LYS A 1 89 ? -23.453 -11.388 20.954 1.00 43.91 89 LYS A N 1
ATOM 705 C CA . LYS A 1 89 ? -23.954 -12.664 21.471 1.00 43.91 89 LYS A CA 1
ATOM 706 C C . LYS A 1 89 ? -24.344 -12.512 22.931 1.00 43.91 89 LYS A C 1
ATOM 708 O O . LYS A 1 89 ? -23.616 -11.785 23.643 1.00 43.91 89 LYS A O 1
#

pLDDT: mean 80.27, std 10.71, range [41.16, 91.81]

Sequence (89 aa):
MNYYLSEGERHYQEHRKAQLKAMIEQAEVSNNSLVGEVKSYKGVSYQMHQRGSYVCVGLPKNSPLEGTFTSAFALHKIIDDMEVRQPSK

Secondary structure (DSSP, 8-state):
------HHHHHHHHHHHHHHHHHHHHHHHHHT-EEEEEEEETTEEEEEETTS-EEEES--TT-TT-SEES-HHHHHHHHHHHHHHS---